Protein AF-A0A948RGI5-F1 (afdb_monomer_lite)

Secondary structure (DSSP, 8-state):
-PPPPP---TTHHHHHHHHHHHTTSEEEEEETTEEEEEE-HHHHHHHHHHHTSHHHHHHHHHHHHHHHHHHHHHHHHB-TTS-BSS--SSHHHHHHHHHHHGGGSPBT-EEEHHHHHHHHTTT-S-HHHHHHHHHHTTSEEE-TTSSEEEEPPGGGHHHHHHHHHHHHHHHHHHHHTT--

Structure (mmCIF, N/CA/C/O backbone):
data_AF-A0A948RGI5-F1
#
_entry.id   AF-A0A948RGI5-F1
#
loop_
_atom_site.group_PDB
_atom_site.id
_atom_site.type_symbol
_atom_site.label_atom_id
_atom_site.label_alt_id
_atom_site.label_comp_id
_atom_site.label_asym_id
_atom_site.label_entity_id
_atom_site.label_seq_id
_atom_site.pdbx_PDB_ins_code
_atom_site.Cartn_x
_atom_site.Cartn_y
_atom_site.Cartn_z
_atom_site.occupancy
_atom_site.B_iso_or_equiv
_atom_site.auth_seq_id
_atom_site.auth_comp_id
_atom_site.auth_asym_id
_atom_site.auth_atom_id
_atom_site.pdbx_PDB_model_num
ATOM 1 N N . MET A 1 1 ? 33.144 -33.881 -38.552 1.00 41.56 1 MET A N 1
ATOM 2 C CA . MET A 1 1 ? 32.593 -33.123 -37.406 1.00 41.56 1 MET A CA 1
ATOM 3 C C . MET A 1 1 ? 31.390 -33.895 -36.876 1.00 41.56 1 MET A C 1
ATOM 5 O O . MET A 1 1 ? 30.498 -34.169 -37.665 1.00 41.56 1 MET A O 1
ATOM 9 N N . LYS A 1 2 ? 31.404 -34.355 -35.619 1.00 28.94 2 LYS A N 1
ATOM 10 C CA . LYS A 1 2 ? 30.299 -35.131 -35.019 1.00 28.94 2 LYS A CA 1
ATOM 11 C C . LYS A 1 2 ? 29.192 -34.184 -34.526 1.00 28.94 2 LYS A C 1
ATOM 13 O O . LYS A 1 2 ? 29.547 -33.159 -33.944 1.00 28.94 2 LYS A O 1
ATOM 18 N N . PRO A 1 3 ? 27.897 -34.507 -34.695 1.00 36.84 3 PRO A N 1
ATOM 19 C CA . PRO A 1 3 ? 26.829 -33.760 -34.046 1.00 36.84 3 PRO A CA 1
ATOM 20 C C . PRO A 1 3 ? 26.845 -34.049 -32.538 1.00 36.84 3 PRO A C 1
ATOM 22 O O . PRO A 1 3 ? 26.957 -35.198 -32.108 1.00 36.84 3 PRO A O 1
ATOM 25 N N . ILE A 1 4 ? 26.813 -32.977 -31.749 1.00 35.78 4 ILE A N 1
ATOM 26 C CA . ILE A 1 4 ? 26.811 -33.001 -30.285 1.00 35.78 4 ILE A CA 1
ATOM 27 C C . ILE A 1 4 ? 25.460 -33.526 -29.792 1.00 35.78 4 ILE A C 1
ATOM 29 O O . ILE A 1 4 ? 24.411 -33.214 -30.350 1.00 35.78 4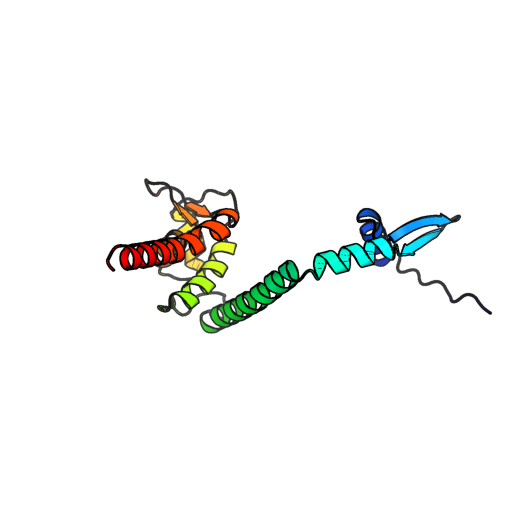 ILE A O 1
ATOM 33 N N . GLY A 1 5 ? 25.540 -34.384 -28.777 1.00 36.06 5 GLY A N 1
ATOM 34 C CA . GLY A 1 5 ? 24.470 -35.237 -28.292 1.00 36.06 5 GLY A CA 1
ATOM 35 C C . GLY A 1 5 ? 23.274 -34.517 -27.672 1.00 36.06 5 GLY A C 1
ATOM 36 O O . GLY A 1 5 ? 23.351 -33.413 -27.141 1.00 36.06 5 GLY A O 1
ATOM 37 N N . VAL A 1 6 ? 22.169 -35.246 -27.755 1.00 42.81 6 VAL A N 1
ATOM 38 C CA . VAL A 1 6 ? 20.829 -34.967 -27.252 1.00 42.81 6 VAL A CA 1
ATOM 39 C C . VAL A 1 6 ? 20.823 -34.825 -25.725 1.00 42.81 6 VAL A C 1
ATOM 41 O O . VAL A 1 6 ? 21.324 -35.703 -25.026 1.00 42.81 6 VAL A O 1
ATOM 44 N N . ILE A 1 7 ? 20.171 -33.778 -25.207 1.00 36.88 7 ILE A N 1
ATOM 45 C CA . ILE A 1 7 ? 19.769 -33.683 -23.795 1.00 36.88 7 ILE A CA 1
ATOM 46 C C . ILE A 1 7 ? 18.244 -33.516 -23.7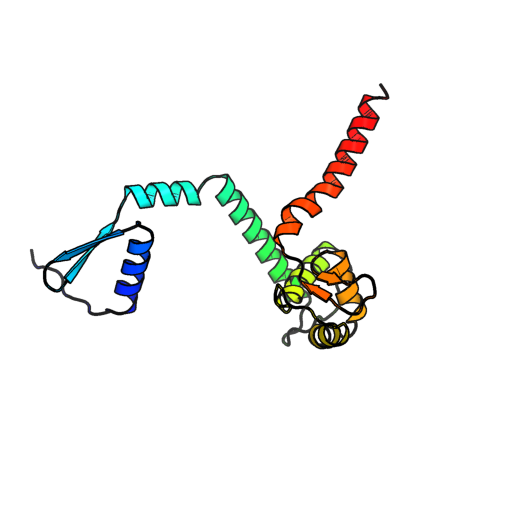49 1.00 36.88 7 ILE A C 1
ATOM 48 O O . ILE A 1 7 ? 17.703 -32.479 -24.130 1.00 36.88 7 ILE A O 1
ATOM 52 N N . HIS A 1 8 ? 17.546 -34.564 -23.308 1.00 44.88 8 HIS A N 1
ATOM 53 C CA . HIS A 1 8 ? 16.114 -34.535 -23.014 1.00 44.88 8 HIS A CA 1
ATOM 54 C C . HIS A 1 8 ? 15.885 -33.830 -21.665 1.00 44.88 8 HIS A C 1
ATOM 56 O O . HIS A 1 8 ? 15.979 -34.457 -20.616 1.00 44.88 8 HIS A O 1
ATOM 62 N N . SER A 1 9 ? 15.553 -32.536 -21.705 1.00 39.03 9 SER A N 1
ATOM 63 C CA . SER A 1 9 ? 15.063 -31.744 -20.554 1.00 39.03 9 SER A CA 1
ATOM 64 C C . SER A 1 9 ? 13.689 -31.129 -20.877 1.00 39.03 9 SER A C 1
ATOM 66 O O . SER A 1 9 ? 13.448 -29.935 -20.688 1.00 39.03 9 SER A O 1
ATOM 68 N N . SER A 1 10 ? 12.809 -31.932 -21.484 1.00 51.56 10 SER A N 1
ATOM 69 C CA . SER A 1 10 ? 11.789 -31.503 -22.455 1.00 51.56 10 SER A CA 1
ATOM 70 C C . SER A 1 10 ? 10.504 -30.869 -21.910 1.00 51.56 10 SER A C 1
ATOM 72 O O . SER A 1 10 ? 9.553 -30.739 -22.674 1.00 51.56 10 SER A O 1
ATOM 74 N N . PHE A 1 11 ? 10.432 -30.448 -20.644 1.00 53.94 11 PHE A N 1
ATOM 75 C CA . PHE A 1 11 ? 9.256 -29.697 -20.174 1.00 53.94 11 PHE A CA 1
ATOM 76 C C . PHE A 1 11 ? 9.545 -28.203 -20.026 1.00 53.94 11 PHE A C 1
ATOM 78 O O . PHE A 1 11 ? 8.854 -27.388 -20.622 1.00 53.94 11 PHE A O 1
ATOM 85 N N . THR A 1 12 ? 10.616 -27.813 -19.333 1.00 72.56 12 THR A N 1
ATOM 86 C CA . THR A 1 12 ? 10.861 -26.394 -19.019 1.00 72.56 12 THR A CA 1
ATOM 87 C C . THR A 1 12 ? 11.480 -25.612 -20.179 1.00 72.56 12 THR A C 1
ATOM 89 O O . THR A 1 12 ? 11.081 -24.481 -20.439 1.00 72.56 12 THR A O 1
ATOM 92 N N . VAL A 1 13 ? 12.427 -26.201 -20.920 1.00 78.00 13 VAL A N 1
ATOM 93 C CA . VAL A 1 13 ? 13.096 -25.507 -22.039 1.00 78.00 13 VAL A CA 1
ATOM 94 C C . VAL A 1 13 ? 12.141 -25.328 -23.215 1.00 78.00 13 VAL A C 1
ATOM 96 O O . VAL A 1 13 ? 12.015 -24.226 -23.736 1.00 78.00 13 VAL A O 1
ATOM 99 N N . SER A 1 14 ? 11.410 -26.380 -23.585 1.00 80.06 14 SER A N 1
ATOM 100 C CA . SER A 1 14 ? 10.380 -26.306 -24.623 1.00 80.06 14 SER A CA 1
ATOM 101 C C . SER A 1 14 ? 9.251 -25.350 -24.233 1.00 80.06 14 SER A C 1
ATOM 103 O O . SER A 1 14 ? 8.806 -24.579 -25.074 1.00 80.06 14 SER A O 1
ATOM 105 N N . HIS A 1 15 ? 8.846 -25.325 -22.955 1.00 76.62 15 HIS A N 1
ATOM 106 C CA . HIS A 1 15 ? 7.869 -24.357 -22.451 1.00 76.62 15 HIS A CA 1
ATOM 107 C C . HIS A 1 15 ? 8.377 -22.911 -22.548 1.00 76.62 15 HIS A C 1
ATOM 109 O O . HIS A 1 15 ? 7.653 -22.032 -23.010 1.00 76.62 15 HIS A O 1
ATOM 115 N N . HIS A 1 16 ? 9.632 -22.651 -22.167 1.00 82.50 16 HIS A N 1
ATOM 116 C CA . HIS A 1 16 ? 10.227 -21.320 -22.301 1.00 82.50 16 HIS A CA 1
ATOM 117 C C . HIS A 1 16 ? 10.389 -20.900 -23.766 1.00 82.50 16 HIS A C 1
ATOM 119 O O . HIS A 1 16 ? 10.099 -19.755 -24.093 1.00 82.50 16 HIS A O 1
ATOM 125 N N . LEU A 1 17 ? 10.792 -21.808 -24.658 1.00 87.75 17 LEU A N 1
ATOM 126 C CA . LEU A 1 17 ? 10.913 -21.526 -26.090 1.00 87.75 17 LEU A CA 1
ATOM 127 C C . LEU A 1 17 ? 9.552 -21.270 -26.750 1.00 87.75 17 LEU A C 1
ATOM 129 O O . LEU A 1 17 ? 9.445 -20.346 -27.549 1.00 87.75 17 LEU A O 1
ATOM 133 N N . ALA A 1 18 ? 8.506 -22.006 -26.365 1.00 84.44 18 ALA A N 1
ATOM 134 C CA . ALA A 1 18 ? 7.139 -21.735 -26.809 1.00 84.44 18 ALA A CA 1
ATOM 135 C C . ALA A 1 18 ? 6.664 -20.352 -26.341 1.00 84.44 18 ALA A C 1
ATOM 137 O O . ALA A 1 18 ? 6.175 -19.561 -27.138 1.00 84.44 18 ALA A O 1
ATOM 138 N N . LYS A 1 19 ? 6.914 -20.002 -25.074 1.00 85.75 19 LYS A N 1
ATOM 139 C CA . LYS A 1 19 ? 6.579 -18.676 -24.540 1.00 85.75 19 LYS A CA 1
ATOM 140 C C . LYS A 1 19 ? 7.332 -17.546 -25.248 1.00 85.75 19 LYS A C 1
ATOM 142 O O . LYS A 1 19 ? 6.778 -16.469 -25.433 1.00 85.75 19 LYS A O 1
ATOM 147 N N . LEU A 1 20 ? 8.588 -17.776 -25.633 1.00 88.38 20 LEU A N 1
ATOM 148 C CA . LEU A 1 20 ? 9.365 -16.827 -26.433 1.00 88.38 20 LEU A CA 1
ATOM 149 C C . LEU A 1 20 ? 8.846 -16.728 -27.876 1.00 88.38 20 LEU A C 1
ATOM 151 O O . LEU A 1 20 ? 8.945 -15.657 -28.474 1.00 88.38 20 LEU A O 1
ATOM 155 N N . ALA A 1 21 ? 8.290 -17.812 -28.425 1.00 87.56 21 ALA A N 1
ATOM 156 C CA . ALA A 1 21 ? 7.679 -17.819 -29.749 1.00 87.56 21 ALA A CA 1
ATOM 157 C C . ALA A 1 21 ? 6.351 -17.049 -29.764 1.00 87.56 21 ALA A C 1
ATOM 159 O O . ALA A 1 21 ? 6.127 -16.251 -30.670 1.00 87.56 21 ALA A O 1
ATOM 160 N N . ASP A 1 22 ? 5.528 -17.200 -28.721 1.00 87.62 22 ASP A N 1
ATOM 161 C CA . ASP A 1 22 ? 4.264 -16.466 -28.554 1.00 87.62 22 ASP A CA 1
ATOM 162 C C . ASP A 1 22 ? 4.461 -14.944 -28.558 1.00 87.62 22 ASP A C 1
ATOM 164 O O . ASP A 1 22 ? 3.622 -14.199 -29.061 1.00 87.62 22 ASP A O 1
ATOM 168 N N . VAL A 1 23 ? 5.585 -14.471 -28.009 1.00 88.50 23 VAL A N 1
ATOM 169 C CA . VAL A 1 23 ? 5.941 -13.041 -27.993 1.00 88.50 23 VAL A CA 1
ATOM 170 C C . VAL A 1 23 ? 6.794 -12.617 -29.194 1.00 88.50 23 VAL A C 1
ATOM 172 O O . VAL A 1 23 ? 7.289 -11.492 -29.223 1.00 88.50 23 VAL A O 1
ATOM 175 N N . GLY A 1 24 ? 6.986 -13.502 -30.177 1.00 87.56 24 GLY A N 1
ATOM 176 C CA . GLY A 1 24 ? 7.688 -13.211 -31.429 1.00 87.56 24 GLY A CA 1
ATOM 177 C C . GLY A 1 24 ? 9.202 -13.025 -31.301 1.00 87.56 24 GLY A C 1
ATOM 178 O O . GLY A 1 24 ? 9.825 -12.496 -32.215 1.00 87.56 24 GLY A O 1
ATOM 179 N N . LEU A 1 25 ? 9.814 -13.435 -30.186 1.00 90.56 25 LEU A N 1
ATOM 180 C CA . LEU A 1 25 ? 11.268 -13.333 -29.997 1.00 90.56 25 LEU A CA 1
ATOM 181 C C . LEU A 1 25 ? 12.024 -14.496 -30.643 1.00 90.56 25 LEU A C 1
ATOM 183 O O . LEU A 1 25 ? 13.204 -14.365 -30.965 1.00 90.56 25 LEU A O 1
ATOM 187 N N . VAL A 1 26 ? 11.361 -15.634 -30.837 1.00 90.94 26 VAL A N 1
ATOM 188 C CA . VAL A 1 26 ? 11.892 -16.770 -31.593 1.00 90.94 26 VAL A CA 1
ATOM 189 C C . VAL A 1 26 ? 10.854 -17.246 -32.601 1.00 90.94 26 VAL A C 1
ATOM 191 O O . VAL A 1 26 ? 9.653 -17.136 -32.378 1.00 90.94 26 VAL A O 1
ATOM 194 N N . THR A 1 27 ? 11.311 -17.818 -33.704 1.00 88.38 27 THR A N 1
ATOM 195 C CA . THR A 1 27 ? 10.463 -18.540 -34.651 1.00 88.38 27 THR A CA 1
ATOM 196 C C . THR A 1 27 ? 10.595 -20.034 -34.394 1.00 88.38 27 THR A C 1
ATOM 198 O O . THR A 1 27 ? 11.674 -20.515 -34.049 1.00 88.38 27 THR A O 1
ATOM 201 N N . ALA A 1 28 ? 9.496 -20.771 -34.529 1.00 87.12 28 ALA A N 1
ATOM 202 C CA . ALA A 1 28 ? 9.474 -22.221 -34.387 1.00 87.12 28 ALA A CA 1
ATOM 203 C C . ALA A 1 28 ? 9.141 -22.853 -35.740 1.00 87.12 28 ALA A C 1
ATOM 205 O O . ALA A 1 28 ? 8.139 -22.502 -36.362 1.00 87.12 28 ALA A O 1
ATOM 206 N N . ARG A 1 29 ? 9.963 -23.805 -36.188 1.00 84.19 29 ARG A N 1
ATOM 207 C CA . ARG A 1 29 ? 9.696 -24.614 -37.384 1.00 84.19 29 ARG A CA 1
ATOM 208 C C . ARG A 1 29 ? 9.705 -26.098 -37.037 1.00 84.19 29 ARG A C 1
ATOM 210 O O . ARG A 1 29 ? 10.589 -26.569 -36.323 1.00 84.19 29 ARG A O 1
ATOM 217 N N . ALA A 1 30 ? 8.719 -26.836 -37.540 1.00 81.69 30 ALA A N 1
ATOM 218 C CA . ALA A 1 30 ? 8.670 -28.286 -37.395 1.00 81.69 30 ALA A CA 1
ATOM 219 C C . ALA A 1 30 ? 9.584 -28.938 -38.442 1.00 81.69 30 ALA A C 1
ATOM 221 O O . ALA A 1 30 ? 9.429 -28.704 -39.640 1.00 81.69 30 ALA A O 1
ATOM 222 N N . GLU A 1 31 ? 10.533 -29.752 -37.991 1.00 80.50 31 GLU A N 1
ATOM 223 C CA . GLU A 1 31 ? 11.426 -30.536 -38.841 1.00 80.50 31 GLU A CA 1
ATOM 224 C C . GLU A 1 31 ? 11.363 -32.000 -38.389 1.00 80.50 31 GLU A C 1
ATOM 226 O O . GLU A 1 31 ? 12.018 -32.424 -37.432 1.00 80.50 31 GLU A O 1
ATOM 231 N N . GLY A 1 32 ? 10.490 -32.770 -39.047 1.00 78.69 32 GLY A N 1
ATOM 232 C CA . GLY A 1 32 ? 10.191 -34.148 -38.659 1.00 78.69 32 GLY A CA 1
ATOM 233 C C . GLY A 1 32 ? 9.620 -34.226 -37.240 1.00 78.69 32 GLY A C 1
ATOM 234 O O . GLY A 1 32 ? 8.592 -33.623 -36.945 1.00 78.69 32 GLY A O 1
ATOM 235 N N . TYR A 1 33 ? 10.298 -34.965 -36.359 1.00 73.69 33 TYR A N 1
ATOM 236 C CA . TYR A 1 33 ? 9.907 -35.131 -34.952 1.00 73.69 33 TYR A CA 1
ATOM 237 C C . TYR A 1 33 ? 10.416 -34.016 -34.021 1.00 73.69 33 TYR A C 1
ATOM 239 O O . TYR A 1 33 ? 10.151 -34.060 -32.820 1.00 73.69 33 TYR A O 1
ATOM 247 N N . TYR A 1 34 ? 11.145 -33.023 -34.540 1.00 75.06 34 TYR A N 1
ATOM 248 C CA . TYR A 1 34 ? 11.756 -31.961 -33.741 1.00 75.06 34 TYR A CA 1
ATOM 249 C C . TYR A 1 34 ? 11.159 -30.588 -34.066 1.00 75.06 34 TYR A C 1
ATOM 251 O O . TYR A 1 34 ? 10.785 -30.298 -35.200 1.00 75.06 34 TYR A O 1
ATOM 259 N N . SER A 1 35 ? 11.090 -29.716 -33.057 1.00 79.62 35 SER A N 1
ATOM 260 C CA . SER A 1 35 ? 10.848 -28.282 -33.250 1.00 79.62 35 SER A CA 1
ATOM 261 C C . SER A 1 35 ? 12.183 -27.555 -33.196 1.00 79.62 35 SER A C 1
ATOM 263 O O . SER A 1 35 ? 12.856 -27.570 -32.164 1.00 79.62 35 SER A O 1
ATOM 265 N N . VAL A 1 36 ? 12.569 -26.935 -34.306 1.00 84.25 36 VAL A N 1
ATOM 266 C CA . VAL A 1 36 ? 13.764 -26.098 -34.379 1.00 84.25 36 VAL A CA 1
ATOM 267 C C . VAL A 1 36 ? 13.348 -24.661 -34.098 1.00 84.25 36 VAL A C 1
ATOM 269 O O . VAL A 1 36 ? 12.452 -24.135 -34.757 1.00 84.25 36 VAL A O 1
ATOM 272 N N . TYR A 1 37 ? 13.990 -24.045 -33.107 1.00 86.38 37 TYR A N 1
ATOM 273 C CA . TYR A 1 37 ? 13.758 -22.653 -32.738 1.00 86.38 37 TYR A CA 1
ATOM 274 C C . TYR A 1 37 ? 14.907 -21.784 -33.234 1.00 86.38 37 TYR A C 1
ATOM 276 O O . TYR A 1 37 ? 16.073 -22.126 -33.034 1.00 86.38 37 TYR A O 1
ATOM 284 N N . GLU A 1 38 ? 14.578 -20.652 -33.841 1.00 89.06 38 GLU A N 1
ATOM 285 C CA . GLU A 1 38 ? 15.550 -19.667 -34.306 1.00 89.06 38 GLU A CA 1
ATOM 286 C C . GLU A 1 38 ? 15.236 -18.299 -33.708 1.00 89.06 38 GLU A C 1
ATOM 288 O O . GLU A 1 38 ? 14.085 -17.873 -33.663 1.00 89.06 38 GLU A O 1
ATOM 293 N N . LEU A 1 39 ? 16.265 -17.611 -33.218 1.00 89.81 39 LEU A N 1
ATOM 294 C CA . LEU A 1 39 ? 16.122 -16.293 -32.612 1.00 89.81 39 LEU A CA 1
ATOM 295 C C . LEU A 1 39 ? 15.795 -15.240 -33.674 1.00 89.81 39 LEU A C 1
ATOM 297 O O . LEU A 1 39 ? 16.597 -15.023 -34.585 1.00 89.81 39 LEU A O 1
ATOM 301 N N . ASP A 1 40 ? 14.692 -14.510 -33.501 1.00 88.81 40 ASP A N 1
ATOM 302 C CA . ASP A 1 40 ? 14.454 -13.304 -34.288 1.00 88.81 40 ASP A CA 1
ATOM 303 C C . ASP A 1 40 ? 15.278 -12.159 -33.693 1.00 88.81 40 ASP A C 1
ATOM 305 O O . ASP A 1 40 ? 14.893 -11.463 -32.749 1.00 88.81 40 ASP A O 1
ATOM 309 N N . ARG A 1 41 ? 16.473 -11.980 -34.257 1.00 85.75 41 ARG A N 1
ATOM 310 C CA . ARG A 1 41 ? 17.415 -10.949 -33.823 1.00 85.75 41 ARG A CA 1
ATOM 311 C C . ARG A 1 41 ? 16.829 -9.541 -33.946 1.00 85.75 41 ARG A C 1
ATOM 313 O O . ARG A 1 41 ? 17.103 -8.713 -33.085 1.00 85.75 41 ARG A O 1
ATOM 320 N N . LYS A 1 42 ? 16.017 -9.265 -34.972 1.00 88.00 42 LYS A N 1
ATOM 321 C CA . LYS A 1 42 ? 15.433 -7.930 -35.171 1.00 88.00 42 LYS A CA 1
ATOM 322 C C . LYS A 1 42 ? 14.373 -7.647 -34.114 1.00 88.00 42 LYS A C 1
ATOM 324 O O . LYS A 1 42 ? 14.371 -6.556 -33.547 1.00 88.00 42 LYS A O 1
ATOM 329 N N . ALA A 1 43 ? 13.521 -8.629 -33.823 1.00 85.25 43 ALA A N 1
ATOM 330 C CA . ALA A 1 43 ? 12.541 -8.529 -32.749 1.00 85.25 43 ALA A CA 1
ATOM 331 C C . ALA A 1 43 ? 13.234 -8.334 -31.393 1.00 85.25 43 ALA A C 1
ATOM 333 O O . ALA A 1 43 ? 12.906 -7.396 -30.669 1.00 85.25 43 ALA A O 1
ATOM 334 N N . LEU A 1 44 ? 14.267 -9.128 -31.088 1.00 85.19 44 LEU A N 1
ATOM 335 C CA . LEU A 1 44 ? 15.028 -8.989 -29.845 1.00 85.19 44 LEU A CA 1
ATOM 336 C C . LEU A 1 44 ? 15.700 -7.614 -29.716 1.00 85.19 44 LEU A C 1
ATOM 338 O O . LEU A 1 44 ? 15.655 -7.007 -28.646 1.00 85.19 44 LEU A O 1
ATOM 342 N N . GLU A 1 45 ? 16.321 -7.107 -30.782 1.00 85.19 45 GLU A N 1
ATOM 343 C CA . GLU A 1 45 ? 16.972 -5.790 -30.796 1.00 85.19 45 GLU A CA 1
ATOM 344 C C . GLU A 1 45 ? 15.966 -4.643 -30.637 1.00 85.19 45 GLU A C 1
ATOM 346 O O . GLU A 1 45 ? 16.245 -3.665 -29.941 1.00 85.19 45 GLU A O 1
ATOM 351 N N . ALA A 1 46 ? 14.777 -4.762 -31.230 1.00 83.75 46 ALA A N 1
ATOM 352 C CA . ALA A 1 46 ? 13.701 -3.796 -31.049 1.00 83.75 46 ALA A CA 1
ATOM 353 C C . ALA A 1 46 ? 13.153 -3.825 -29.613 1.00 83.75 46 ALA A C 1
ATOM 355 O O . ALA A 1 46 ? 13.035 -2.775 -28.983 1.00 83.75 46 ALA A O 1
ATOM 356 N N . THR A 1 47 ? 12.890 -5.015 -29.062 1.00 81.19 47 THR A N 1
ATOM 357 C CA . THR A 1 47 ? 12.395 -5.186 -27.689 1.00 81.19 47 THR A CA 1
ATOM 358 C C . THR A 1 47 ? 13.413 -4.721 -26.655 1.00 81.19 47 THR A C 1
ATOM 360 O O . THR A 1 47 ? 13.049 -4.037 -25.707 1.00 81.19 47 THR A O 1
ATOM 363 N N . THR A 1 48 ? 14.698 -5.038 -26.826 1.00 78.69 48 THR A N 1
ATOM 364 C CA . THR A 1 48 ? 15.746 -4.540 -25.922 1.00 78.69 48 THR A CA 1
ATOM 365 C C . THR A 1 48 ? 15.876 -3.025 -26.015 1.00 78.69 48 THR A C 1
ATOM 367 O O . THR A 1 48 ? 15.900 -2.366 -24.982 1.00 78.69 48 THR A O 1
ATOM 370 N N . ARG A 1 49 ? 15.865 -2.435 -27.213 1.00 79.69 49 ARG A N 1
ATOM 371 C CA . ARG A 1 49 ? 15.891 -0.971 -27.373 1.00 79.69 49 ARG A CA 1
ATOM 372 C C . ARG A 1 49 ? 14.687 -0.280 -26.731 1.00 79.69 49 ARG A C 1
ATOM 374 O O . ARG A 1 49 ? 14.852 0.772 -26.125 1.00 79.69 49 ARG A O 1
ATOM 381 N N . ASP A 1 50 ? 13.503 -0.869 -26.850 1.00 77.56 50 ASP A N 1
ATOM 382 C CA . ASP A 1 50 ? 12.288 -0.378 -26.204 1.00 77.56 50 ASP A CA 1
ATOM 383 C C . ASP A 1 50 ? 12.384 -0.485 -24.672 1.00 77.56 50 ASP A C 1
ATOM 385 O O . ASP A 1 50 ? 12.209 0.510 -23.967 1.00 77.56 50 ASP A O 1
ATOM 389 N N . LEU A 1 51 ? 12.751 -1.658 -24.143 1.00 71.69 51 LEU A N 1
ATOM 390 C CA . LEU A 1 51 ? 12.917 -1.904 -22.705 1.00 71.69 51 LEU A CA 1
ATOM 391 C C . LEU A 1 51 ? 13.999 -1.022 -22.067 1.00 71.69 51 LEU A C 1
ATOM 393 O O . LEU A 1 51 ? 13.812 -0.539 -20.951 1.00 71.69 51 LEU A O 1
ATOM 397 N N . PHE A 1 52 ? 15.105 -0.800 -22.777 1.00 70.56 52 PHE A N 1
ATOM 398 C CA . PHE A 1 52 ? 16.234 0.024 -22.343 1.00 70.56 52 PHE A CA 1
ATOM 399 C C . PHE A 1 52 ? 16.154 1.470 -22.851 1.00 70.56 52 PHE A C 1
ATOM 401 O O . PHE A 1 52 ? 17.145 2.200 -22.809 1.00 70.56 52 PHE A O 1
ATOM 408 N N . SER A 1 53 ? 14.982 1.919 -23.307 1.00 74.44 53 SER A N 1
ATOM 409 C CA . SER A 1 53 ? 14.749 3.339 -23.567 1.00 74.44 53 SER A CA 1
ATOM 410 C C . SER A 1 53 ? 14.991 4.153 -22.290 1.00 74.44 53 SER A C 1
ATOM 412 O O . SER A 1 53 ? 14.681 3.709 -21.180 1.00 74.44 53 SER A O 1
ATOM 414 N N . GLY A 1 54 ? 15.557 5.356 -22.435 1.00 64.56 54 GLY A N 1
ATOM 415 C CA . GLY A 1 54 ? 15.972 6.184 -21.295 1.00 64.56 54 GLY A CA 1
ATOM 416 C C . GLY A 1 54 ? 14.848 6.444 -20.286 1.00 64.56 54 GLY A C 1
ATOM 417 O O . GLY A 1 54 ? 15.093 6.444 -19.084 1.00 64.56 54 GLY A O 1
ATOM 418 N N . GLU A 1 55 ? 13.603 6.570 -20.751 1.00 66.38 55 GLU A N 1
ATOM 419 C CA . GLU A 1 55 ? 12.431 6.742 -19.886 1.00 66.38 55 GLU A CA 1
ATOM 420 C C . GLU A 1 55 ? 12.105 5.492 -19.059 1.00 66.38 55 GLU A C 1
ATOM 422 O O . GLU A 1 55 ? 11.825 5.601 -17.863 1.00 66.38 55 GLU A O 1
ATOM 427 N N . ARG A 1 56 ? 12.168 4.295 -19.658 1.00 64.81 56 ARG A N 1
ATOM 428 C CA . ARG A 1 56 ? 11.897 3.034 -18.950 1.00 64.81 56 ARG A CA 1
ATOM 429 C C . ARG A 1 56 ? 13.039 2.655 -18.015 1.00 64.81 56 ARG A C 1
ATOM 431 O O . ARG A 1 56 ? 12.774 2.193 -16.909 1.00 64.81 56 ARG A O 1
ATOM 438 N N . MET A 1 57 ? 14.284 2.933 -18.403 1.00 63.31 57 MET A N 1
ATOM 439 C CA . MET A 1 57 ? 15.454 2.785 -17.534 1.00 63.31 57 MET A CA 1
ATOM 440 C C . MET A 1 57 ? 15.404 3.734 -16.335 1.00 63.31 57 MET A C 1
ATOM 442 O O . MET A 1 57 ? 15.593 3.287 -15.206 1.00 63.31 57 MET A O 1
ATOM 446 N N . ALA A 1 58 ? 15.097 5.017 -16.547 1.00 63.53 58 ALA A N 1
ATOM 447 C CA . ALA A 1 58 ? 14.962 5.984 -15.458 1.00 63.53 58 ALA A CA 1
ATOM 448 C C . ALA A 1 58 ? 13.805 5.621 -14.513 1.00 63.53 58 ALA A C 1
ATOM 450 O O . ALA A 1 58 ? 13.947 5.728 -13.293 1.00 63.53 58 ALA A O 1
ATOM 451 N N . ALA A 1 59 ? 12.679 5.143 -15.055 1.00 61.62 59 ALA A N 1
ATOM 452 C CA . ALA A 1 59 ? 11.554 4.661 -14.259 1.00 61.62 59 ALA A CA 1
ATOM 453 C C . ALA A 1 59 ? 11.905 3.400 -13.449 1.00 61.62 59 ALA A C 1
ATOM 455 O O . ALA A 1 59 ? 11.554 3.325 -12.274 1.00 61.62 59 ALA A O 1
ATOM 456 N N . ALA A 1 60 ? 12.620 2.440 -14.043 1.00 61.28 60 ALA A N 1
ATOM 457 C CA . ALA A 1 60 ? 13.056 1.222 -13.362 1.00 61.28 60 ALA A CA 1
ATOM 458 C C . ALA A 1 60 ? 14.097 1.511 -12.268 1.00 61.28 60 ALA A C 1
ATOM 460 O O . ALA A 1 60 ? 13.954 1.020 -11.153 1.00 61.28 60 ALA A O 1
ATOM 461 N N . ALA A 1 61 ? 15.096 2.353 -12.546 1.00 61.66 61 ALA A N 1
ATOM 462 C CA . ALA A 1 61 ? 16.115 2.742 -11.569 1.00 61.66 61 ALA A CA 1
ATOM 463 C C . ALA A 1 61 ? 15.506 3.494 -10.372 1.00 61.66 61 ALA A C 1
ATOM 465 O O . ALA A 1 61 ? 15.826 3.195 -9.226 1.00 61.66 61 ALA A O 1
ATOM 466 N N . SER A 1 62 ? 14.560 4.404 -10.632 1.00 61.84 62 SER A N 1
ATOM 467 C CA . SER A 1 62 ? 13.855 5.137 -9.570 1.00 61.84 62 SER A CA 1
ATOM 468 C C . SER A 1 62 ? 12.980 4.233 -8.691 1.00 61.84 62 SER A C 1
ATOM 470 O O . SER A 1 62 ? 12.773 4.546 -7.520 1.00 61.84 62 SER A O 1
ATOM 472 N N . GLY A 1 63 ? 12.446 3.138 -9.249 1.00 59.84 63 GLY A N 1
ATOM 473 C CA . GLY A 1 63 ? 11.714 2.121 -8.492 1.00 59.84 63 GLY A CA 1
ATOM 474 C C . GLY A 1 63 ? 12.644 1.394 -7.528 1.00 59.84 63 GLY A C 1
ATOM 475 O O . GLY A 1 63 ? 12.428 1.440 -6.319 1.00 59.84 63 GLY A O 1
ATOM 476 N N . VAL A 1 64 ? 13.746 0.838 -8.042 1.00 63.59 64 VAL A N 1
ATOM 477 C CA . VAL A 1 64 ? 14.681 0.015 -7.254 1.00 63.59 64 VAL A CA 1
ATOM 478 C C . VAL A 1 64 ? 15.159 0.727 -5.982 1.00 63.59 64 VAL A C 1
ATOM 480 O O . VAL A 1 64 ? 15.179 0.113 -4.913 1.00 63.59 64 VAL A O 1
ATOM 483 N N . ASP A 1 65 ? 15.472 2.022 -6.059 1.00 69.06 65 ASP A N 1
ATOM 484 C CA . ASP A 1 65 ? 15.877 2.813 -4.889 1.00 69.06 65 ASP A CA 1
ATOM 485 C C . ASP A 1 65 ? 14.741 2.996 -3.865 1.00 69.06 65 ASP A C 1
ATOM 487 O O . ASP A 1 65 ? 14.970 2.941 -2.652 1.00 69.06 65 ASP A O 1
ATOM 491 N N . ALA A 1 66 ? 13.503 3.188 -4.331 1.00 71.00 66 ALA A N 1
ATOM 492 C CA . ALA A 1 66 ? 12.329 3.304 -3.471 1.00 71.00 66 ALA A CA 1
ATOM 493 C C . ALA A 1 66 ? 11.972 1.967 -2.805 1.00 71.00 66 ALA A C 1
ATOM 495 O O . ALA A 1 66 ? 11.694 1.941 -1.605 1.00 71.00 66 ALA A O 1
ATOM 496 N N . GLU A 1 67 ? 12.033 0.852 -3.536 1.00 75.88 67 GLU A N 1
ATOM 497 C CA . GLU A 1 67 ? 11.783 -0.474 -2.968 1.00 75.88 67 GLU A CA 1
ATOM 498 C C . GLU A 1 67 ? 12.860 -0.886 -1.955 1.00 75.88 67 GLU A C 1
ATOM 500 O O . GLU A 1 67 ? 12.530 -1.427 -0.896 1.00 75.88 67 GLU A O 1
ATOM 505 N N . ALA A 1 68 ? 14.135 -0.592 -2.230 1.00 81.06 68 ALA A N 1
ATOM 506 C CA . ALA A 1 68 ? 15.227 -0.853 -1.294 1.00 81.06 68 ALA A CA 1
ATOM 507 C C . ALA A 1 68 ? 15.089 -0.016 -0.010 1.00 81.06 68 ALA A C 1
ATOM 509 O O . ALA A 1 68 ? 15.283 -0.531 1.098 1.00 81.06 68 ALA A O 1
ATOM 510 N N . TYR A 1 69 ? 14.708 1.260 -0.142 1.00 84.88 69 TYR A N 1
ATOM 511 C CA . TYR A 1 69 ? 14.403 2.120 1.001 1.00 84.88 69 TYR A CA 1
ATOM 512 C C . TYR A 1 69 ? 13.231 1.574 1.820 1.00 84.88 69 TYR A C 1
ATOM 514 O O . TYR A 1 69 ? 13.360 1.410 3.035 1.00 84.88 69 TYR A O 1
ATOM 522 N N . ASP A 1 70 ? 12.111 1.257 1.168 1.00 87.69 70 ASP A N 1
ATOM 523 C CA . ASP A 1 70 ? 10.919 0.740 1.836 1.00 87.69 70 ASP A CA 1
ATOM 524 C C . ASP A 1 70 ? 11.237 -0.555 2.594 1.00 87.69 70 ASP A C 1
ATOM 526 O O . ASP A 1 70 ? 10.890 -0.676 3.768 1.00 87.69 70 ASP A O 1
ATOM 530 N N . HIS A 1 71 ? 11.966 -1.490 1.973 1.00 89.44 71 HIS A N 1
ATOM 531 C CA . HIS A 1 71 ? 12.358 -2.750 2.606 1.00 89.44 71 HIS A CA 1
ATOM 532 C C . HIS A 1 71 ? 13.200 -2.529 3.868 1.00 89.44 71 HIS A C 1
ATOM 534 O O . HIS A 1 71 ? 12.951 -3.154 4.902 1.00 89.44 71 HIS A O 1
ATOM 540 N N . LYS A 1 72 ? 14.152 -1.588 3.818 1.00 91.12 72 LYS A N 1
ATOM 541 C CA . LYS A 1 72 ? 14.947 -1.208 4.989 1.00 91.12 72 LYS A CA 1
ATOM 542 C C . LYS A 1 72 ? 14.064 -0.661 6.112 1.00 91.12 72 LYS A C 1
ATOM 544 O O . LYS A 1 72 ? 14.178 -1.110 7.247 1.00 91.12 72 LYS A O 1
ATOM 549 N N . ILE A 1 73 ? 13.162 0.272 5.803 1.00 92.38 73 ILE A N 1
ATOM 550 C CA . ILE A 1 73 ? 12.267 0.852 6.813 1.00 92.38 73 ILE A CA 1
ATOM 551 C C . ILE A 1 73 ? 11.350 -0.212 7.422 1.00 92.38 73 ILE A C 1
ATOM 553 O O . ILE A 1 73 ? 11.183 -0.245 8.640 1.00 92.38 73 ILE A O 1
ATOM 557 N N . ILE A 1 74 ? 10.779 -1.099 6.607 1.00 92.25 74 ILE A N 1
ATOM 558 C CA . ILE A 1 74 ? 9.925 -2.187 7.094 1.00 92.25 74 ILE A CA 1
ATOM 559 C C . ILE A 1 74 ? 10.720 -3.084 8.048 1.00 92.25 74 ILE A C 1
ATOM 561 O O . ILE A 1 74 ? 10.239 -3.365 9.143 1.00 92.25 74 ILE A O 1
ATOM 565 N N . SER A 1 75 ? 11.947 -3.466 7.687 1.00 90.94 75 SER A N 1
ATOM 566 C CA . SER A 1 75 ? 12.826 -4.271 8.544 1.00 90.94 75 SER A CA 1
ATOM 567 C C . SER A 1 75 ? 13.163 -3.575 9.870 1.00 90.94 75 SER A C 1
ATOM 569 O O . SER A 1 75 ? 13.140 -4.204 10.926 1.00 90.94 75 SER A O 1
ATOM 571 N N . ASP A 1 76 ? 13.458 -2.274 9.845 1.00 91.44 76 ASP A N 1
ATOM 572 C CA . ASP A 1 76 ? 13.837 -1.522 11.047 1.00 91.44 76 ASP A CA 1
ATOM 573 C C . ASP A 1 76 ? 12.671 -1.426 12.052 1.00 91.44 76 ASP A C 1
ATOM 575 O O . ASP A 1 76 ? 12.866 -1.552 13.269 1.00 91.44 76 ASP A O 1
ATOM 579 N N . TYR A 1 77 ? 11.447 -1.239 11.548 1.00 91.62 77 TYR A N 1
ATOM 580 C CA . TYR A 1 77 ? 10.252 -0.979 12.359 1.00 91.62 77 TYR A CA 1
ATOM 581 C C . TYR A 1 77 ? 9.384 -2.208 12.638 1.00 91.62 77 TYR A C 1
ATOM 583 O O . TYR A 1 77 ? 8.485 -2.113 13.474 1.00 91.62 77 TYR A O 1
ATOM 591 N N . SER A 1 78 ? 9.659 -3.351 12.010 1.00 90.38 78 SER A N 1
ATOM 592 C CA . SER A 1 78 ? 8.909 -4.590 12.238 1.00 90.38 78 SER A CA 1
ATOM 593 C C . SER A 1 78 ? 9.641 -5.536 13.189 1.00 90.38 78 SER A C 1
ATOM 595 O O . SER A 1 78 ? 10.867 -5.523 13.325 1.00 90.38 78 SER A O 1
ATOM 597 N N . LEU A 1 79 ? 8.861 -6.341 13.894 1.00 89.88 79 LEU A N 1
ATOM 598 C CA . LEU A 1 79 ? 9.289 -7.485 14.679 1.00 89.88 79 LEU A CA 1
ATOM 599 C C . LEU A 1 79 ? 9.373 -8.731 13.776 1.00 89.88 79 LEU A C 1
ATOM 601 O O . LEU A 1 79 ? 8.791 -8.738 12.688 1.00 89.88 79 LEU A O 1
ATOM 605 N N . PRO A 1 80 ? 10.068 -9.800 14.208 1.00 84.38 80 PRO A N 1
ATOM 606 C CA . PRO A 1 80 ? 10.175 -11.039 13.430 1.00 84.38 80 PRO A CA 1
ATOM 607 C C . PRO A 1 80 ? 8.830 -11.708 13.104 1.00 84.38 80 PRO A C 1
ATOM 609 O O . PRO A 1 80 ? 8.747 -12.474 12.151 1.00 84.38 80 PRO A O 1
ATOM 612 N N . ASP A 1 81 ? 7.783 -11.421 13.880 1.00 84.19 81 ASP A N 1
ATOM 613 C CA . ASP A 1 81 ? 6.414 -11.909 13.677 1.00 84.19 81 ASP A CA 1
ATOM 614 C C . ASP A 1 81 ? 5.590 -11.044 12.697 1.00 84.19 81 ASP A C 1
ATOM 616 O O . ASP A 1 81 ? 4.426 -11.343 12.439 1.00 84.19 81 ASP A O 1
ATOM 620 N N . GLY A 1 82 ? 6.178 -9.973 12.148 1.00 82.00 82 GLY A N 1
ATOM 621 C CA . GLY A 1 82 ? 5.524 -9.041 11.227 1.00 82.00 82 GLY A CA 1
ATOM 622 C C . GLY A 1 82 ? 4.767 -7.891 11.902 1.00 82.00 82 GLY A C 1
ATOM 623 O O . GLY A 1 82 ? 4.216 -7.038 11.203 1.00 82.00 82 GLY A O 1
ATOM 624 N N . ARG A 1 83 ? 4.750 -7.813 13.240 1.00 90.19 83 ARG A N 1
ATOM 625 C CA . ARG A 1 83 ? 4.132 -6.694 13.972 1.00 90.19 83 ARG A CA 1
ATOM 626 C C . ARG A 1 83 ? 5.027 -5.462 13.951 1.00 90.19 83 ARG A C 1
ATOM 628 O O . ARG A 1 83 ? 6.248 -5.561 13.953 1.00 90.19 83 ARG A O 1
ATOM 635 N N . LEU A 1 84 ? 4.437 -4.276 14.002 1.00 91.50 84 LEU A N 1
ATOM 636 C CA . LEU A 1 84 ? 5.179 -3.026 14.119 1.00 91.50 84 LEU A CA 1
ATOM 637 C C . LEU A 1 84 ? 5.614 -2.803 15.569 1.00 91.50 84 LEU A C 1
ATOM 639 O O . LEU A 1 84 ? 4.791 -2.847 16.482 1.00 91.50 84 LEU A O 1
ATOM 643 N N . LYS A 1 85 ? 6.896 -2.490 15.778 1.00 90.38 85 LYS A N 1
ATOM 644 C CA . LYS A 1 85 ? 7.434 -2.056 17.080 1.00 90.38 85 LYS A CA 1
ATOM 645 C C . LYS A 1 85 ? 6.777 -0.757 17.541 1.00 90.38 85 LYS A C 1
ATOM 647 O O . LYS A 1 85 ? 6.512 -0.562 18.721 1.00 90.38 85 LYS A O 1
ATOM 652 N N . THR A 1 86 ? 6.585 0.157 16.595 1.00 90.50 86 THR A N 1
ATOM 653 C CA . THR A 1 86 ? 5.964 1.466 16.790 1.00 90.50 86 THR A CA 1
ATOM 654 C C . THR A 1 86 ? 5.543 2.035 15.438 1.00 90.50 86 THR A C 1
ATOM 656 O O . THR A 1 86 ? 6.095 1.656 14.401 1.00 90.50 86 THR A O 1
ATOM 659 N N . ILE A 1 87 ? 4.596 2.970 15.444 1.00 90.06 87 ILE A N 1
ATOM 660 C CA . ILE A 1 87 ? 4.212 3.734 14.256 1.00 90.06 87 ILE A CA 1
ATOM 661 C C . ILE A 1 87 ? 5.222 4.889 14.086 1.00 90.06 87 ILE A C 1
ATOM 663 O O . ILE A 1 87 ? 5.331 5.736 14.976 1.00 90.06 87 ILE A O 1
ATOM 667 N N . PRO A 1 88 ? 5.986 4.963 12.976 1.00 90.56 88 PRO A N 1
ATOM 668 C CA . PRO A 1 88 ? 6.968 6.023 12.778 1.00 90.56 88 PRO A CA 1
ATOM 669 C C . PRO A 1 88 ? 6.316 7.408 12.740 1.00 90.56 88 PRO A C 1
ATOM 671 O O . PRO A 1 88 ? 5.390 7.643 11.969 1.00 90.56 88 PRO A O 1
ATOM 674 N N . ALA A 1 89 ? 6.879 8.367 13.475 1.00 89.56 89 ALA A N 1
ATOM 675 C CA . ALA A 1 89 ? 6.455 9.770 13.401 1.00 89.56 89 ALA A CA 1
ATOM 676 C C . ALA A 1 89 ? 6.915 10.473 12.105 1.00 89.56 89 ALA A C 1
ATOM 678 O O . ALA A 1 89 ? 6.328 11.462 11.667 1.00 89.56 89 ALA A O 1
ATOM 679 N N . GLN A 1 90 ? 7.988 9.983 11.473 1.00 89.88 90 GLN A N 1
ATOM 680 C CA . GLN A 1 90 ? 8.514 10.564 10.237 1.00 89.88 90 GLN A CA 1
ATOM 681 C C . GLN A 1 90 ? 7.662 10.144 9.036 1.00 89.88 90 GLN A C 1
ATOM 683 O O . GLN A 1 90 ? 7.616 8.963 8.698 1.00 89.88 90 GLN A O 1
ATOM 688 N N . ARG A 1 91 ? 7.074 11.124 8.332 1.00 89.69 91 ARG A N 1
ATOM 689 C CA . ARG A 1 91 ? 6.138 10.894 7.213 1.00 89.69 91 ARG A CA 1
ATOM 690 C C . ARG A 1 91 ? 6.652 9.916 6.156 1.00 89.69 91 ARG A C 1
ATOM 692 O O . ARG A 1 91 ? 5.946 8.977 5.827 1.00 89.69 91 ARG A O 1
ATOM 699 N N . LYS A 1 92 ? 7.897 10.072 5.686 1.00 86.31 92 LYS A N 1
ATOM 700 C CA . LYS A 1 92 ? 8.482 9.172 4.669 1.00 86.31 92 LYS A CA 1
ATOM 701 C C . LYS A 1 92 ? 8.584 7.716 5.134 1.00 86.31 92 LYS A C 1
ATOM 703 O O . LYS A 1 92 ? 8.362 6.803 4.349 1.00 86.31 92 LYS A O 1
ATOM 708 N N . LYS A 1 93 ? 8.914 7.500 6.410 1.00 90.50 93 LYS A N 1
ATOM 709 C CA . LYS A 1 93 ? 9.006 6.153 6.985 1.00 90.50 93 LYS A CA 1
ATOM 710 C C . LYS A 1 93 ? 7.623 5.554 7.201 1.00 90.50 93 LYS A C 1
ATOM 712 O O . LYS A 1 93 ? 7.408 4.385 6.909 1.00 90.50 93 LYS A O 1
ATOM 717 N N . LEU A 1 94 ? 6.689 6.371 7.683 1.00 91.62 94 LEU A N 1
ATOM 718 C CA . LEU A 1 94 ? 5.295 5.980 7.825 1.00 91.62 94 LEU A CA 1
ATOM 719 C C . LEU A 1 94 ? 4.715 5.557 6.471 1.00 91.62 94 LEU A C 1
ATOM 721 O O . LEU A 1 94 ? 4.145 4.483 6.371 1.00 91.62 94 LEU A O 1
ATOM 725 N N . GLU A 1 95 ? 4.934 6.343 5.420 1.00 91.19 95 GLU A N 1
ATOM 726 C CA . GLU A 1 95 ? 4.483 6.043 4.060 1.00 91.19 95 GLU A CA 1
ATOM 727 C C . GLU A 1 95 ? 4.992 4.684 3.553 1.00 91.19 95 GLU A C 1
ATOM 729 O O . GLU A 1 95 ? 4.203 3.901 3.026 1.00 91.19 95 GLU A O 1
ATOM 734 N N . ALA A 1 96 ? 6.273 4.366 3.776 1.00 89.00 96 ALA A N 1
ATOM 735 C CA . ALA A 1 96 ? 6.847 3.059 3.445 1.00 89.00 96 ALA A CA 1
ATOM 736 C C . ALA A 1 96 ? 6.121 1.907 4.164 1.00 89.00 96 ALA A C 1
ATOM 738 O O . ALA A 1 96 ? 5.773 0.895 3.551 1.00 89.00 96 ALA A O 1
ATOM 739 N N . ILE A 1 97 ? 5.823 2.078 5.456 1.00 93.19 97 ILE A N 1
ATOM 740 C CA . ILE A 1 97 ? 5.063 1.089 6.228 1.00 93.19 97 ILE A CA 1
ATOM 741 C C . ILE A 1 97 ? 3.628 0.972 5.713 1.00 93.19 97 ILE A C 1
ATOM 743 O O . ILE A 1 97 ? 3.136 -0.137 5.525 1.00 93.19 97 ILE A O 1
ATOM 747 N N . LEU A 1 98 ? 2.948 2.083 5.434 1.00 92.50 98 LEU A N 1
ATOM 748 C CA . LEU A 1 98 ? 1.574 2.058 4.930 1.00 92.50 98 LEU A CA 1
ATOM 749 C C . LEU A 1 98 ? 1.489 1.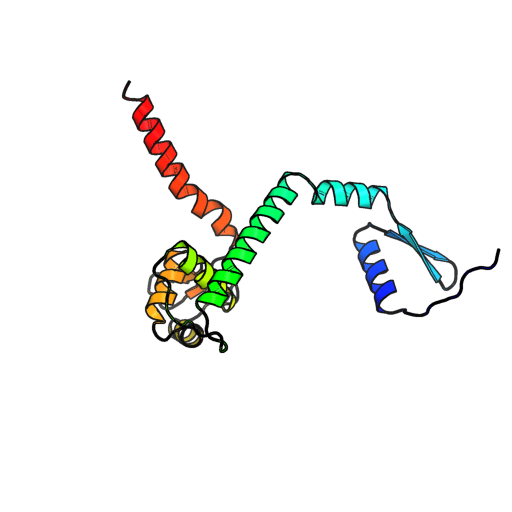392 3.549 1.00 92.50 98 LEU A C 1
ATOM 751 O O . LEU A 1 98 ? 0.563 0.619 3.306 1.00 92.50 98 LEU A O 1
ATOM 755 N N . ARG A 1 99 ? 2.481 1.614 2.672 1.00 90.12 99 ARG A N 1
ATOM 756 C CA . ARG A 1 99 ? 2.620 0.897 1.392 1.00 90.12 99 ARG A CA 1
ATOM 757 C C . ARG A 1 99 ? 2.786 -0.608 1.571 1.00 90.12 99 ARG A C 1
ATOM 759 O O . ARG A 1 99 ? 2.370 -1.366 0.698 1.00 90.12 99 ARG A O 1
ATOM 766 N N . HIS A 1 100 ? 3.396 -1.050 2.665 1.00 91.19 100 HIS A N 1
ATOM 767 C CA . HIS A 1 100 ? 3.478 -2.466 3.001 1.00 91.19 100 HIS A CA 1
ATOM 768 C C . HIS A 1 100 ? 2.143 -2.996 3.533 1.00 91.19 100 HIS A C 1
ATOM 770 O O . HIS A 1 100 ? 1.615 -3.965 2.995 1.00 91.19 100 HIS A O 1
ATOM 776 N N . VAL A 1 101 ? 1.557 -2.317 4.523 1.00 92.50 101 VAL A N 1
ATOM 777 C CA . VAL A 1 101 ? 0.300 -2.720 5.172 1.00 92.50 101 VAL A CA 1
ATOM 778 C C . VAL A 1 101 ? -0.852 -2.799 4.167 1.00 92.50 101 VAL A C 1
ATOM 780 O O . VAL A 1 101 ? -1.595 -3.779 4.169 1.00 92.50 101 VAL A O 1
ATOM 783 N N . VAL A 1 102 ? -0.979 -1.827 3.254 1.00 93.38 102 VAL A N 1
ATOM 784 C CA . VAL A 1 102 ? -2.090 -1.789 2.284 1.00 93.38 102 VAL A CA 1
ATOM 785 C C . VAL A 1 102 ? -2.109 -3.001 1.342 1.00 93.38 102 VAL A C 1
ATOM 787 O O . VAL A 1 102 ? -3.164 -3.366 0.830 1.00 93.38 102 VAL A O 1
ATOM 790 N N . LYS A 1 103 ? -0.967 -3.675 1.133 1.00 90.62 103 LYS A N 1
ATOM 791 C CA . LYS A 1 103 ? -0.882 -4.878 0.284 1.00 90.62 103 LYS A CA 1
ATOM 792 C C . LYS A 1 103 ? -1.673 -6.061 0.843 1.00 90.62 103 LYS A C 1
ATOM 794 O O . LYS A 1 103 ? -1.964 -6.977 0.086 1.00 90.62 103 LYS A O 1
ATOM 799 N N . THR A 1 104 ? -2.031 -6.034 2.128 1.00 92.50 104 THR A N 1
ATOM 800 C CA . THR A 1 104 ? -2.906 -7.050 2.734 1.00 92.50 104 THR A CA 1
ATOM 801 C C . THR A 1 104 ? -4.372 -6.915 2.332 1.00 92.50 104 THR A C 1
ATOM 803 O O . THR A 1 104 ? -5.128 -7.865 2.507 1.00 92.50 104 THR A O 1
ATOM 806 N N . PHE A 1 105 ? -4.768 -5.765 1.779 1.00 93.19 105 PHE A N 1
ATOM 807 C CA . PHE A 1 105 ? -6.115 -5.536 1.273 1.00 93.19 105 PHE A CA 1
ATOM 808 C C . PHE A 1 105 ? -6.173 -5.831 -0.226 1.00 93.19 105 PHE A C 1
ATOM 810 O O . PHE A 1 105 ? -5.351 -5.345 -1.021 1.00 93.19 105 PHE A O 1
ATOM 817 N N . GLU A 1 106 ? -7.177 -6.610 -0.610 1.00 90.25 106 GLU A N 1
ATOM 818 C CA . GLU A 1 106 ? -7.429 -6.966 -1.998 1.00 90.25 106 GLU A CA 1
ATOM 819 C C . GLU A 1 106 ? -8.021 -5.763 -2.753 1.00 90.25 106 GLU A C 1
ATOM 821 O O . GLU A 1 106 ? -8.930 -5.091 -2.249 1.00 90.25 106 GLU A O 1
ATOM 826 N N . PRO A 1 107 ? -7.503 -5.442 -3.953 1.00 89.38 107 PRO A N 1
ATOM 827 C CA . PRO A 1 107 ? -8.114 -4.445 -4.827 1.00 89.38 107 PRO A CA 1
ATOM 828 C C . PRO A 1 107 ? -9.555 -4.823 -5.192 1.00 89.38 107 PRO A C 1
ATOM 830 O O . PRO A 1 107 ? -9.868 -5.997 -5.375 1.00 89.38 107 PRO A O 1
ATOM 833 N N . GLY A 1 108 ? -10.434 -3.826 -5.300 1.00 87.25 108 GLY A N 1
ATOM 834 C CA . GLY A 1 108 ? -11.845 -4.031 -5.650 1.00 87.25 108 GLY A CA 1
ATOM 835 C C . GLY A 1 108 ? -12.732 -4.610 -4.538 1.00 87.25 108 GLY A C 1
ATOM 836 O O . GLY A 1 108 ? -13.945 -4.684 -4.725 1.00 87.25 108 GLY A O 1
ATOM 837 N N . VAL A 1 109 ? -12.175 -4.973 -3.377 1.00 92.19 109 VAL A N 1
ATOM 838 C CA . VAL A 1 109 ? -12.943 -5.503 -2.240 1.00 92.19 109 VAL A CA 1
ATOM 839 C C . VAL A 1 109 ? -13.325 -4.386 -1.267 1.00 92.19 109 VAL A C 1
ATOM 841 O O . VAL A 1 109 ? -12.511 -3.529 -0.911 1.00 92.19 109 VAL A O 1
ATOM 844 N N . ARG A 1 110 ? -14.587 -4.413 -0.823 1.00 92.69 110 ARG A N 1
ATOM 845 C CA . ARG A 1 110 ? -15.120 -3.563 0.247 1.00 92.69 110 ARG A CA 1
ATOM 846 C C . ARG A 1 110 ? -14.984 -4.282 1.585 1.00 92.69 110 ARG A C 1
ATOM 848 O O . ARG A 1 110 ? -15.399 -5.428 1.730 1.00 92.69 110 ARG A O 1
ATOM 855 N N . TYR A 1 111 ? -14.414 -3.590 2.559 1.00 94.50 111 TYR A N 1
ATOM 856 C CA . TYR A 1 111 ? -14.216 -4.064 3.919 1.00 94.50 111 TYR A CA 1
ATOM 857 C C . TYR A 1 111 ? -14.993 -3.177 4.880 1.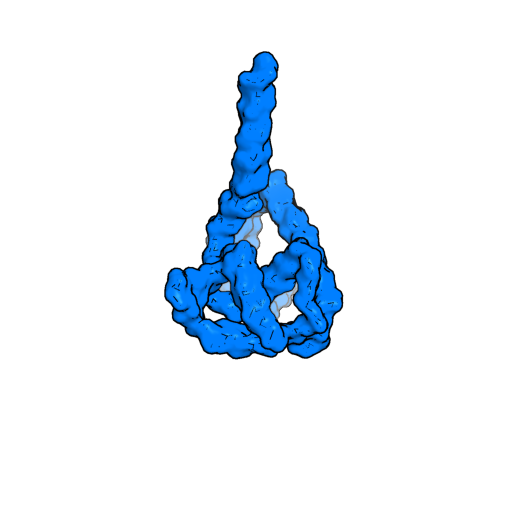00 94.50 111 TYR A C 1
ATOM 859 O O . TYR A 1 111 ? -14.867 -1.955 4.854 1.00 94.50 111 TYR A O 1
ATOM 867 N N . SER A 1 112 ? -15.749 -3.787 5.784 1.00 94.25 112 SER A N 1
ATOM 868 C CA . SER A 1 112 ? -16.299 -3.074 6.934 1.00 94.25 112 SER A CA 1
ATOM 869 C C . SER A 1 112 ? -15.183 -2.572 7.852 1.00 94.25 112 SER A C 1
ATOM 871 O O . SER A 1 112 ? -14.094 -3.151 7.910 1.00 94.25 112 SER A O 1
ATOM 873 N N . GLU A 1 113 ? -15.467 -1.543 8.652 1.00 92.31 113 GLU A N 1
ATOM 874 C CA . GLU A 1 113 ? -14.541 -1.073 9.693 1.00 92.31 113 GLU A CA 1
ATOM 875 C C . GLU A 1 113 ? -14.028 -2.215 10.589 1.00 92.31 113 GLU A C 1
ATOM 877 O O . GLU A 1 113 ? -12.842 -2.267 10.918 1.00 92.31 113 GLU A O 1
ATOM 882 N N . LYS A 1 114 ? -14.906 -3.159 10.950 1.00 92.94 114 LYS A N 1
ATOM 883 C CA . LYS A 1 114 ? -14.546 -4.307 11.787 1.00 92.94 114 LYS A CA 1
ATOM 884 C C . LYS A 1 114 ? -13.500 -5.193 11.106 1.00 92.94 114 LYS A C 1
ATOM 886 O O . LYS A 1 114 ? -12.489 -5.510 11.726 1.00 92.94 114 LYS A O 1
ATOM 891 N N . GLN A 1 115 ? -13.701 -5.524 9.830 1.00 94.69 115 GLN A N 1
ATOM 892 C CA . GLN A 1 115 ? -12.745 -6.319 9.051 1.00 94.69 115 GLN A CA 1
ATOM 893 C C . GLN A 1 115 ? -11.405 -5.596 8.895 1.00 94.69 115 GLN A C 1
ATOM 895 O O . GLN A 1 115 ? -10.351 -6.208 9.059 1.00 94.69 115 GLN A O 1
ATOM 900 N N . VAL A 1 116 ? -11.428 -4.284 8.634 1.00 94.81 116 VAL A N 1
ATOM 901 C CA . VAL A 1 116 ? -10.199 -3.482 8.569 1.00 94.81 116 VAL A CA 1
ATOM 902 C C . VAL A 1 116 ? -9.456 -3.532 9.900 1.00 94.81 116 VAL A C 1
ATOM 904 O O . VAL A 1 116 ? -8.257 -3.792 9.918 1.00 94.81 116 VAL A O 1
ATOM 907 N N . ASN A 1 117 ? -10.152 -3.340 11.020 1.00 94.81 117 ASN A N 1
ATOM 908 C CA . ASN A 1 117 ? -9.535 -3.389 12.342 1.00 94.81 117 ASN A CA 1
ATOM 909 C C . ASN A 1 117 ? -8.942 -4.776 12.647 1.00 94.81 117 ASN A C 1
ATOM 911 O O . ASN A 1 117 ? -7.834 -4.848 13.169 1.00 94.81 117 ASN A O 1
ATOM 915 N N . GLU A 1 118 ? -9.623 -5.866 12.285 1.00 95.25 118 GLU A N 1
ATOM 916 C CA . GLU A 1 118 ? -9.117 -7.238 12.454 1.00 95.25 118 GLU A CA 1
ATOM 917 C C . GLU A 1 118 ? -7.841 -7.502 11.639 1.00 95.25 118 GLU A C 1
ATOM 919 O O . GLU A 1 118 ? -6.912 -8.155 12.121 1.00 95.25 118 GLU A O 1
ATOM 924 N N . ILE A 1 119 ? -7.762 -6.974 10.414 1.00 94.62 119 ILE A N 1
ATOM 925 C CA . ILE A 1 119 ? -6.560 -7.073 9.575 1.00 94.62 119 ILE A CA 1
ATOM 926 C C . ILE A 1 119 ? -5.428 -6.229 10.175 1.00 94.62 119 ILE A C 1
ATOM 928 O O . ILE A 1 119 ? -4.314 -6.723 10.356 1.00 94.62 119 ILE A O 1
ATOM 932 N N . LEU A 1 120 ? -5.709 -4.974 10.538 1.00 95.06 120 LEU A N 1
ATOM 933 C CA . LEU A 1 120 ? -4.715 -4.043 11.079 1.00 95.06 120 LEU A CA 1
ATOM 934 C C . LEU A 1 120 ? -4.199 -4.445 12.466 1.00 95.06 120 LEU A C 1
ATOM 936 O O . LEU A 1 120 ? -3.047 -4.154 12.785 1.00 95.06 120 LEU A O 1
ATOM 940 N N . ALA A 1 121 ? -5.000 -5.153 13.267 1.00 93.88 121 ALA A N 1
ATOM 941 C CA . ALA A 1 121 ? -4.606 -5.635 14.592 1.00 93.88 121 ALA A CA 1
ATOM 942 C C . ALA A 1 121 ? -3.398 -6.587 14.545 1.00 93.88 121 ALA A C 1
ATOM 944 O O . ALA A 1 121 ? -2.651 -6.695 15.520 1.00 93.88 121 ALA A O 1
ATOM 945 N N . ARG A 1 122 ? -3.167 -7.235 13.394 1.00 93.06 122 ARG A N 1
ATOM 946 C CA . ARG A 1 122 ? -1.978 -8.063 13.140 1.00 93.06 122 ARG A CA 1
ATOM 947 C C . ARG A 1 122 ? -0.701 -7.235 13.034 1.00 93.06 122 ARG A C 1
ATOM 949 O O . ARG A 1 122 ? 0.372 -7.776 13.242 1.00 93.06 122 ARG A O 1
ATOM 956 N N . PHE A 1 123 ? -0.805 -5.942 12.732 1.00 92.81 123 PHE A N 1
ATOM 957 C CA . PHE A 1 123 ? 0.336 -5.039 12.616 1.00 92.81 123 PHE A CA 1
ATOM 958 C C . PHE A 1 123 ? 0.548 -4.232 13.890 1.00 92.81 123 PHE A C 1
ATOM 960 O O . PHE A 1 123 ? 1.669 -4.150 14.382 1.00 92.81 123 PHE A O 1
ATOM 967 N N . HIS A 1 124 ? -0.505 -3.628 14.442 1.00 93.31 124 HIS A N 1
ATOM 968 C CA . HIS A 1 124 ? -0.386 -2.776 15.622 1.00 93.31 124 HIS A CA 1
ATOM 969 C C . HIS A 1 124 ? -1.716 -2.681 16.380 1.00 93.31 124 HIS A C 1
ATOM 971 O O . HIS A 1 124 ? -2.784 -2.749 15.777 1.00 93.31 124 HIS A O 1
ATOM 977 N N . ALA A 1 125 ? -1.658 -2.497 17.704 1.00 90.62 125 ALA A N 1
ATOM 978 C CA . ALA A 1 125 ? -2.859 -2.369 18.540 1.00 90.62 125 ALA A CA 1
ATOM 979 C C . ALA A 1 125 ? -3.644 -1.076 18.248 1.00 90.62 125 ALA A C 1
ATOM 981 O O . ALA A 1 125 ? -4.870 -1.059 18.313 1.00 90.62 125 ALA A O 1
ATOM 982 N N . ASP A 1 126 ? -2.937 -0.005 17.880 1.00 93.00 126 ASP A N 1
ATOM 983 C CA . ASP A 1 126 ? -3.539 1.250 17.418 1.00 93.00 126 ASP A CA 1
ATOM 984 C C . ASP A 1 126 ? -3.974 1.154 15.943 1.00 93.00 126 ASP A C 1
ATOM 986 O O . ASP A 1 126 ? -3.346 1.694 15.025 1.00 93.00 126 ASP A O 1
ATOM 990 N N . THR A 1 127 ? -5.053 0.406 15.718 1.00 93.69 127 THR A N 1
ATOM 991 C CA . THR A 1 127 ? -5.670 0.209 14.399 1.00 93.69 127 THR A CA 1
ATOM 992 C C . THR A 1 127 ? -6.344 1.479 13.879 1.00 93.69 127 THR A C 1
ATOM 994 O O . THR A 1 127 ? -6.408 1.695 12.668 1.00 93.69 127 THR A O 1
ATOM 997 N N . ALA A 1 128 ? -6.802 2.354 14.780 1.00 92.44 128 ALA A N 1
ATOM 998 C CA . ALA A 1 128 ? -7.429 3.626 14.439 1.00 92.44 128 ALA A CA 1
ATOM 999 C C . ALA A 1 128 ? -6.436 4.578 13.760 1.00 92.44 128 ALA A C 1
ATOM 1001 O O . ALA A 1 128 ? -6.759 5.143 12.711 1.00 92.44 128 ALA A O 1
ATOM 1002 N N . THR A 1 129 ? -5.216 4.702 14.298 1.00 92.81 129 THR A N 1
ATOM 1003 C CA . THR A 1 129 ? -4.159 5.502 13.668 1.00 92.81 129 THR A CA 1
ATOM 1004 C C . THR A 1 129 ? -3.799 4.941 12.299 1.00 92.81 129 THR A C 1
ATOM 1006 O O . THR A 1 129 ? -3.847 5.682 11.321 1.00 92.81 129 THR A O 1
ATOM 1009 N N . LEU A 1 130 ? -3.530 3.636 12.177 1.00 94.31 130 LEU A N 1
ATOM 1010 C CA . LEU A 1 130 ? -3.188 3.034 10.881 1.00 94.31 130 LEU A CA 1
ATOM 1011 C C . LEU A 1 130 ? -4.274 3.267 9.825 1.00 94.31 130 LEU A C 1
ATOM 1013 O O . LEU A 1 130 ? -3.968 3.663 8.705 1.00 94.31 130 LEU A O 1
ATOM 1017 N N . ARG A 1 131 ? -5.545 3.093 10.188 1.00 93.44 131 ARG A N 1
ATOM 1018 C CA . ARG A 1 131 ? -6.685 3.328 9.295 1.00 93.44 131 ARG A CA 1
ATOM 1019 C C . ARG A 1 131 ? -6.799 4.791 8.868 1.00 93.44 131 ARG A C 1
ATOM 1021 O O . ARG A 1 131 ? -7.011 5.064 7.688 1.00 93.44 131 ARG A O 1
ATOM 1028 N N . ARG A 1 132 ? -6.624 5.735 9.801 1.00 92.31 132 ARG A N 1
ATOM 1029 C CA . ARG A 1 132 ? -6.626 7.174 9.498 1.00 92.31 132 ARG A CA 1
ATOM 1030 C C . ARG A 1 132 ? -5.494 7.539 8.546 1.00 92.31 132 ARG A C 1
ATOM 1032 O O . ARG A 1 132 ? -5.725 8.274 7.592 1.00 92.31 132 ARG A O 1
ATOM 1039 N N . GLU A 1 133 ? -4.293 7.025 8.787 1.00 93.00 133 GLU A N 1
ATOM 1040 C CA . GLU A 1 133 ? -3.138 7.308 7.939 1.00 93.00 133 GLU A CA 1
ATOM 1041 C C . GLU A 1 133 ? -3.271 6.638 6.558 1.00 93.00 133 GLU A C 1
ATOM 1043 O O . GLU A 1 133 ? -2.995 7.283 5.552 1.00 93.00 133 GLU A O 1
ATOM 1048 N N . LEU A 1 134 ? -3.785 5.404 6.461 1.00 92.88 134 LEU A N 1
ATOM 1049 C CA . LEU A 1 134 ? -4.063 4.743 5.174 1.00 92.88 134 LEU A CA 1
ATOM 1050 C C . LEU A 1 134 ? -5.005 5.573 4.290 1.00 92.88 134 LEU A C 1
ATOM 1052 O O . LEU A 1 134 ? -4.753 5.726 3.093 1.00 92.88 134 LEU A O 1
ATOM 1056 N N . VAL A 1 135 ? -6.050 6.154 4.885 1.00 91.88 135 VAL A N 1
ATOM 1057 C CA . VAL A 1 135 ? -6.959 7.072 4.184 1.00 91.88 135 VAL A CA 1
ATOM 1058 C C . VAL A 1 135 ? -6.291 8.421 3.903 1.00 91.88 135 VAL A C 1
ATOM 1060 O O . VAL A 1 135 ? -6.396 8.945 2.798 1.00 91.88 135 VAL A O 1
ATOM 1063 N N . GLY A 1 136 ? -5.549 8.977 4.863 1.00 88.31 136 GLY A N 1
ATOM 1064 C CA . GLY A 1 136 ? -4.856 10.262 4.718 1.00 88.31 136 GLY A CA 1
ATOM 1065 C C . GLY A 1 136 ? -3.795 10.273 3.610 1.00 88.31 136 GLY A C 1
ATOM 1066 O O . GLY A 1 136 ? -3.628 11.281 2.920 1.00 88.31 136 GLY A O 1
ATOM 1067 N N . TYR A 1 137 ? -3.116 9.145 3.396 1.00 88.75 137 TYR A N 1
ATOM 1068 C CA . TYR A 1 137 ? -2.175 8.935 2.290 1.00 88.75 137 TYR A CA 1
ATOM 1069 C C . TYR A 1 137 ? -2.855 8.490 0.985 1.00 88.75 137 TYR A C 1
ATOM 1071 O O . TYR A 1 137 ? -2.167 8.292 -0.015 1.00 88.75 137 TYR A O 1
ATOM 1079 N N . GLY A 1 138 ? -4.184 8.344 0.967 1.00 89.81 138 GLY A N 1
ATOM 1080 C CA . GLY A 1 138 ? -4.942 7.956 -0.224 1.00 89.81 138 GLY A CA 1
ATOM 1081 C C . GLY A 1 138 ? -4.675 6.522 -0.687 1.00 89.81 138 GLY A C 1
ATOM 1082 O O . GLY A 1 138 ? -4.869 6.215 -1.859 1.00 89.81 138 GLY A O 1
ATOM 1083 N N . LEU A 1 139 ? -4.196 5.655 0.209 1.00 90.19 139 LEU A N 1
ATOM 1084 C CA . LEU A 1 139 ? -3.966 4.230 -0.056 1.00 90.19 139 LEU A CA 1
ATOM 1085 C C . LEU A 1 139 ? -5.247 3.412 0.157 1.00 90.19 139 LEU A C 1
ATOM 1087 O O . LEU A 1 139 ? -5.426 2.353 -0.446 1.00 90.19 139 LEU A O 1
ATOM 1091 N N . MET A 1 140 ? -6.149 3.924 0.992 1.00 92.06 140 MET A N 1
ATOM 1092 C CA . MET A 1 140 ? -7.514 3.441 1.138 1.00 92.06 140 MET A CA 1
ATOM 1093 C C . MET A 1 140 ? -8.498 4.596 0.990 1.00 92.06 140 MET A C 1
ATOM 1095 O O . MET A 1 140 ? -8.198 5.739 1.326 1.00 92.06 140 MET A O 1
ATOM 1099 N N . GLU A 1 141 ? -9.696 4.280 0.533 1.00 91.25 141 GLU A N 1
ATOM 1100 C CA . GLU A 1 141 ? -10.845 5.172 0.560 1.00 91.25 141 GLU A CA 1
ATOM 1101 C C . GLU A 1 141 ? -11.847 4.675 1.606 1.00 91.25 141 GLU A C 1
ATOM 1103 O O . GLU A 1 141 ? -11.820 3.510 2.015 1.00 91.25 141 GLU A O 1
ATOM 1108 N N . ARG A 1 142 ? -12.699 5.587 2.074 1.00 90.50 142 ARG A N 1
ATOM 1109 C CA . ARG A 1 142 ? -13.727 5.336 3.084 1.00 90.50 142 ARG A CA 1
ATOM 1110 C C . ARG A 1 142 ? -15.032 5.950 2.606 1.00 90.50 142 ARG A C 1
ATOM 1112 O O . ARG A 1 142 ? -15.040 7.077 2.113 1.00 90.50 142 ARG A O 1
ATOM 1119 N N . GLU A 1 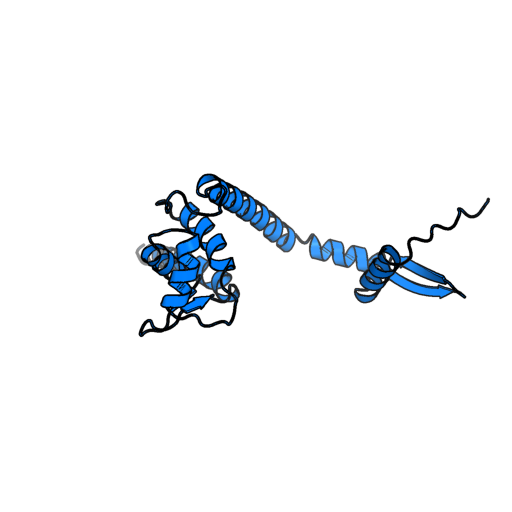143 ? -16.131 5.242 2.812 1.00 90.81 143 GLU A N 1
ATOM 1120 C CA . GLU A 1 143 ? -17.465 5.791 2.594 1.00 90.81 143 GLU A CA 1
ATOM 1121 C C . GLU A 1 143 ? -17.728 6.980 3.538 1.00 90.81 143 GLU A C 1
ATOM 1123 O O . GLU A 1 143 ? -17.300 6.970 4.692 1.00 90.81 143 GLU A O 1
ATOM 1128 N N . GLY A 1 144 ? -18.448 8.013 3.082 1.00 75.94 144 GLY A N 1
ATOM 1129 C CA . GLY A 1 144 ? -18.678 9.247 3.852 1.00 75.94 144 GLY A CA 1
ATOM 1130 C C . GLY A 1 144 ? -19.283 9.035 5.250 1.00 75.94 144 GLY A C 1
ATOM 1131 O O . GLY A 1 144 ? -18.972 9.794 6.166 1.00 75.94 144 GLY A O 1
ATOM 1132 N N . GLY A 1 145 ? -20.077 7.972 5.438 1.00 72.69 145 GLY A N 1
ATOM 1133 C CA . GLY A 1 145 ? -20.624 7.558 6.740 1.00 72.69 145 GLY A CA 1
ATOM 1134 C C . GLY A 1 145 ? -19.709 6.637 7.557 1.00 72.69 145 GLY A C 1
ATOM 1135 O O . GLY A 1 145 ? -19.910 6.463 8.755 1.00 72.69 145 GLY A O 1
ATOM 1136 N N . GLY A 1 146 ? -18.673 6.078 6.934 1.00 69.94 146 GLY A N 1
ATOM 1137 C CA . GLY A 1 146 ? -17.648 5.291 7.600 1.00 69.94 146 GLY A CA 1
ATOM 1138 C C . GLY A 1 146 ? -17.880 3.805 7.762 1.00 69.94 146 GLY A C 1
ATOM 1139 O O . GLY A 1 146 ? -17.070 3.168 8.433 1.00 69.94 146 GLY A O 1
ATOM 1140 N N . GLY A 1 147 ? -18.943 3.270 7.163 1.00 79.06 147 GLY A N 1
ATOM 1141 C CA . GLY A 1 147 ? -19.254 1.846 7.224 1.00 79.06 147 GLY A CA 1
ATOM 1142 C C . GLY A 1 147 ? -18.247 0.994 6.458 1.00 79.06 147 GLY A C 1
ATOM 1143 O O . GLY A 1 147 ? -17.858 -0.070 6.942 1.00 79.06 147 GLY A O 1
ATOM 1144 N N . GLU A 1 148 ? -17.778 1.491 5.311 1.00 90.62 148 GLU A N 1
ATOM 1145 C CA . GLU A 1 148 ? -16.935 0.731 4.390 1.00 90.62 148 GLU A CA 1
ATOM 1146 C C . GLU A 1 148 ? -15.611 1.414 4.041 1.00 90.62 148 GLU A C 1
ATOM 1148 O O . GLU A 1 148 ? -15.497 2.641 3.977 1.00 90.62 148 GLU A O 1
ATOM 1153 N N . TYR A 1 149 ? -14.626 0.570 3.753 1.00 93.50 149 TYR A N 1
ATOM 1154 C CA . TYR A 1 149 ? -13.278 0.897 3.323 1.00 93.50 149 TYR A CA 1
ATOM 1155 C C . TYR A 1 149 ? -12.901 0.048 2.112 1.00 93.50 149 TYR A C 1
ATOM 1157 O O . TYR A 1 149 ? -13.260 -1.124 2.034 1.00 93.50 149 TYR A O 1
ATOM 1165 N N . TRP A 1 150 ? -12.131 0.599 1.184 1.00 94.31 150 TRP A N 1
ATOM 1166 C CA . TRP A 1 150 ? -11.551 -0.170 0.080 1.00 94.31 150 TRP A CA 1
ATOM 1167 C C . TRP A 1 150 ? -10.165 0.343 -0.255 1.00 94.31 150 TRP A C 1
ATOM 1169 O O . TRP A 1 150 ? -9.828 1.501 -0.004 1.00 94.31 150 TRP A O 1
ATOM 1179 N N . ARG A 1 151 ? -9.338 -0.535 -0.815 1.00 93.56 151 ARG A N 1
ATOM 1180 C CA . ARG A 1 151 ? -8.025 -0.148 -1.319 1.00 93.56 151 ARG A CA 1
ATOM 1181 C C . ARG A 1 151 ? -8.196 0.767 -2.531 1.00 93.56 151 ARG A C 1
ATOM 1183 O O . ARG A 1 151 ? -8.958 0.455 -3.442 1.00 93.56 151 ARG A O 1
ATOM 1190 N N . ALA A 1 152 ? -7.470 1.881 -2.542 1.00 87.56 152 ALA A N 1
ATOM 1191 C CA . ALA A 1 152 ? -7.466 2.789 -3.679 1.00 87.56 152 ALA A CA 1
ATOM 1192 C C . ALA A 1 152 ? -6.669 2.176 -4.840 1.00 87.56 152 ALA A C 1
ATOM 1194 O O . ALA A 1 152 ? -5.570 1.641 -4.650 1.00 87.56 152 ALA A O 1
ATOM 1195 N N . GLU A 1 153 ? -7.202 2.280 -6.056 1.00 75.06 153 GLU A N 1
ATOM 1196 C CA . GLU A 1 153 ? -6.481 1.881 -7.261 1.00 75.06 153 GLU A CA 1
ATOM 1197 C C . GLU A 1 153 ? -5.249 2.782 -7.438 1.00 75.06 153 GLU A C 1
ATOM 1199 O O . GLU A 1 153 ? -5.350 4.004 -7.602 1.00 75.06 153 GLU A O 1
ATOM 1204 N N . ILE A 1 154 ? -4.057 2.174 -7.422 1.00 57.16 154 ILE A N 1
ATOM 1205 C CA . ILE A 1 154 ? -2.758 2.873 -7.480 1.00 57.16 154 ILE A CA 1
ATOM 1206 C C . ILE A 1 154 ? -2.628 3.732 -8.756 1.00 57.16 154 ILE A C 1
ATOM 1208 O O . ILE A 1 154 ? -1.853 4.690 -8.786 1.00 57.16 154 ILE A O 1
ATOM 1212 N N . HIS A 1 155 ? -3.451 3.480 -9.782 1.00 43.97 155 HIS A N 1
ATOM 1213 C CA . HIS A 1 155 ? -3.518 4.296 -10.998 1.00 43.97 155 HIS A CA 1
ATOM 1214 C C . HIS A 1 155 ? -3.892 5.773 -10.734 1.00 43.97 155 HIS A C 1
ATOM 1216 O O . HIS A 1 155 ? -3.510 6.657 -11.498 1.00 43.97 155 HIS A O 1
ATOM 1222 N N . SER A 1 156 ? -4.540 6.072 -9.603 1.00 39.66 156 SER A N 1
ATOM 1223 C CA . SER A 1 156 ? -4.890 7.432 -9.155 1.00 39.66 156 SER A CA 1
ATOM 1224 C C . SER A 1 156 ? -3.708 8.199 -8.518 1.00 39.66 156 SER A C 1
ATOM 1226 O O . SER A 1 156 ? -3.708 9.433 -8.464 1.00 39.66 156 SER A O 1
ATOM 1228 N N . LEU A 1 157 ? -2.652 7.504 -8.068 1.00 42.94 157 LEU A N 1
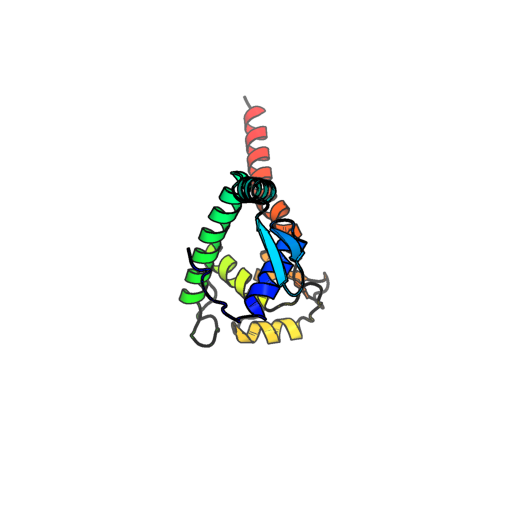ATOM 1229 C CA . LEU A 1 157 ? -1.572 8.100 -7.263 1.00 42.94 157 LEU A CA 1
ATOM 1230 C C . LEU A 1 157 ? -0.460 8.751 -8.093 1.00 42.94 157 LEU A C 1
ATOM 1232 O O . LEU A 1 157 ? 0.158 9.714 -7.632 1.00 42.94 157 LEU A O 1
ATOM 1236 N N . ARG A 1 158 ? -0.243 8.301 -9.337 1.00 43.41 158 ARG A N 1
ATOM 1237 C CA . ARG A 1 158 ? 0.787 8.876 -10.224 1.00 43.41 158 ARG A CA 1
ATOM 1238 C C . ARG A 1 158 ? 0.429 10.297 -10.701 1.00 43.41 158 ARG A C 1
ATOM 1240 O O . ARG A 1 158 ? 1.328 11.066 -11.028 1.00 43.41 158 ARG A O 1
ATOM 1247 N N . GLY A 1 159 ? -0.859 10.663 -10.676 1.00 36.56 159 GLY A N 1
ATOM 1248 C CA . GLY A 1 159 ? -1.358 11.997 -11.041 1.00 36.56 159 GLY A CA 1
ATOM 1249 C C . GLY A 1 159 ? -1.660 12.933 -9.861 1.00 36.56 159 GLY A C 1
ATOM 1250 O O . GLY A 1 159 ? -1.474 14.142 -9.981 1.00 36.56 159 GLY A O 1
ATOM 1251 N N . LYS A 1 160 ? -2.091 12.417 -8.698 1.00 41.28 160 LYS A N 1
ATOM 1252 C CA . LYS A 1 160 ? -2.594 13.275 -7.602 1.00 41.28 160 LYS A CA 1
ATOM 1253 C C . LYS A 1 160 ? -1.530 13.741 -6.598 1.00 41.28 160 LYS A C 1
ATOM 1255 O O . LYS A 1 160 ? -1.644 14.854 -6.087 1.00 41.28 160 LYS A O 1
ATOM 1260 N N . TYR A 1 161 ? -0.453 12.979 -6.378 1.00 42.72 161 TYR A N 1
ATOM 1261 C CA . TYR A 1 161 ? 0.596 13.331 -5.397 1.00 42.72 161 TYR A CA 1
ATOM 1262 C C . TYR A 1 161 ? 1.843 14.012 -5.988 1.00 42.72 161 TYR A C 1
ATOM 1264 O O . TYR A 1 161 ? 2.791 14.303 -5.264 1.00 42.72 161 TYR A O 1
ATOM 1272 N N . LYS A 1 162 ? 1.809 14.368 -7.279 1.00 43.53 162 LYS A N 1
ATOM 1273 C CA . LYS A 1 162 ? 2.689 15.399 -7.861 1.00 43.53 162 LYS A CA 1
ATOM 1274 C C . LYS A 1 162 ? 1.975 16.752 -8.008 1.00 43.53 162 LYS A C 1
ATOM 1276 O O . LYS A 1 162 ? 2.632 17.783 -7.976 1.00 43.53 162 LYS A O 1
ATOM 1281 N N . GLY A 1 163 ? 0.640 16.759 -8.091 1.00 36.97 163 GLY A N 1
ATOM 1282 C CA . GLY A 1 163 ? -0.159 17.955 -8.377 1.00 36.97 163 GLY A CA 1
ATOM 1283 C C . GLY A 1 163 ? -0.222 18.987 -7.249 1.00 36.97 163 GLY A C 1
ATOM 1284 O O . GLY A 1 163 ? -0.097 20.171 -7.525 1.00 36.97 163 GLY A O 1
ATOM 1285 N N . ARG A 1 164 ? -0.353 18.589 -5.974 1.00 44.81 164 ARG A N 1
ATOM 1286 C CA . ARG A 1 164 ? -0.509 19.585 -4.889 1.00 44.81 164 ARG A CA 1
ATOM 1287 C C . ARG A 1 164 ? 0.733 20.449 -4.663 1.00 44.81 164 ARG A C 1
ATOM 1289 O O . ARG A 1 164 ? 0.603 21.658 -4.555 1.00 44.81 164 ARG A O 1
ATOM 1296 N N . LYS A 1 165 ? 1.932 19.858 -4.705 1.00 45.88 165 LYS A N 1
ATOM 1297 C CA . LYS A 1 165 ? 3.184 20.621 -4.564 1.00 45.88 165 LYS A CA 1
ATOM 1298 C C . LYS A 1 165 ? 3.534 21.467 -5.791 1.00 45.88 165 LYS A C 1
ATOM 1300 O O . LYS A 1 165 ? 4.212 22.474 -5.645 1.00 45.88 165 LYS A O 1
ATOM 1305 N N . LEU A 1 166 ? 3.091 21.067 -6.985 1.00 45.19 166 LEU A N 1
ATOM 1306 C CA . LEU A 1 166 ? 3.373 21.792 -8.229 1.00 45.19 166 LEU A CA 1
ATOM 1307 C C . LEU A 1 166 ? 2.362 22.924 -8.468 1.00 45.19 166 LEU A C 1
ATOM 1309 O O . LEU A 1 166 ? 2.736 23.968 -8.983 1.00 45.19 166 LEU A O 1
ATOM 1313 N N . LEU A 1 167 ? 1.105 22.752 -8.044 1.00 45.94 167 LEU A N 1
ATOM 1314 C CA . LEU A 1 167 ? 0.084 23.801 -8.113 1.00 45.94 167 LEU A CA 1
ATOM 1315 C C . LEU A 1 167 ? 0.311 24.902 -7.070 1.00 45.94 167 LEU A C 1
ATOM 1317 O O . LEU A 1 167 ? 0.108 26.066 -7.396 1.00 45.94 167 LEU A O 1
ATOM 1321 N N . GLU A 1 168 ? 0.774 24.563 -5.862 1.00 49.22 168 GLU A N 1
ATOM 1322 C CA . GLU A 1 168 ? 1.173 25.568 -4.864 1.00 49.22 168 GLU A CA 1
ATOM 1323 C C . GLU A 1 168 ? 2.418 26.346 -5.327 1.00 49.22 168 GLU A C 1
ATOM 1325 O O . GLU A 1 168 ? 2.403 27.573 -5.311 1.00 49.22 168 GLU A O 1
ATOM 1330 N N . ALA A 1 169 ? 3.436 25.665 -5.872 1.00 50.31 169 ALA A N 1
ATOM 1331 C CA . ALA A 1 169 ? 4.634 26.324 -6.402 1.00 50.31 169 ALA A CA 1
ATOM 1332 C C . ALA A 1 169 ? 4.349 27.228 -7.624 1.00 50.31 169 ALA A C 1
ATOM 1334 O O . ALA A 1 169 ? 4.850 28.348 -7.687 1.00 50.31 169 ALA A O 1
ATOM 1335 N N . LEU A 1 170 ? 3.500 26.792 -8.567 1.00 48.03 170 LEU A N 1
ATOM 1336 C CA . LEU A 1 170 ? 3.113 27.603 -9.733 1.00 48.03 170 LEU A CA 1
ATOM 1337 C C . LEU A 1 170 ? 2.177 28.769 -9.369 1.00 48.03 170 LEU A C 1
ATOM 1339 O O . LEU A 1 170 ? 2.168 29.792 -10.057 1.00 48.03 170 LEU A O 1
ATOM 1343 N N . ALA A 1 171 ? 1.377 28.634 -8.305 1.00 54.41 171 ALA A N 1
ATOM 1344 C CA . ALA A 1 171 ? 0.558 29.728 -7.790 1.00 54.41 171 ALA A CA 1
ATOM 1345 C C . ALA A 1 171 ? 1.419 30.804 -7.110 1.00 54.41 171 ALA A C 1
ATOM 1347 O O . ALA A 1 171 ? 1.157 31.992 -7.301 1.00 54.41 171 ALA A O 1
ATOM 1348 N N . GLU A 1 172 ? 2.467 30.406 -6.382 1.00 56.31 172 GLU A N 1
ATOM 1349 C CA . GLU A 1 172 ? 3.431 31.322 -5.761 1.00 56.31 172 GLU A CA 1
ATOM 1350 C C . GLU A 1 172 ? 4.308 32.051 -6.793 1.00 56.31 172 GLU A C 1
ATOM 1352 O O . GLU A 1 172 ? 4.581 33.241 -6.635 1.00 56.31 172 GLU A O 1
ATOM 1357 N N . GLU A 1 173 ? 4.697 31.387 -7.885 1.00 56.03 173 GLU A N 1
ATOM 1358 C CA . GLU A 1 173 ? 5.495 31.991 -8.962 1.00 56.03 173 GLU A CA 1
ATOM 1359 C C . GLU A 1 173 ? 4.688 33.039 -9.757 1.00 56.03 173 GLU A C 1
ATOM 1361 O O . GLU A 1 173 ? 5.147 34.166 -9.951 1.00 56.03 173 GLU A O 1
ATOM 1366 N N . LYS A 1 174 ? 3.413 32.755 -10.070 1.00 55.22 174 LYS A N 1
ATOM 1367 C CA . LYS A 1 174 ? 2.501 33.725 -10.714 1.00 55.22 174 LYS A CA 1
ATOM 1368 C C . LYS A 1 174 ? 2.148 34.942 -9.853 1.00 55.22 174 LYS A C 1
ATOM 1370 O O . LYS A 1 174 ? 1.739 35.967 -10.399 1.00 55.22 174 LYS A O 1
ATOM 1375 N N . GLN A 1 175 ? 2.252 34.840 -8.527 1.00 54.28 175 GLN A N 1
ATOM 1376 C CA . GLN A 1 175 ? 2.048 35.980 -7.625 1.00 54.28 175 GLN A CA 1
ATOM 1377 C C . GLN A 1 175 ? 3.274 36.906 -7.584 1.00 54.28 175 GLN A C 1
ATOM 1379 O O . GLN A 1 175 ? 3.114 38.103 -7.361 1.00 54.28 175 GLN A O 1
ATOM 1384 N N . ARG A 1 176 ? 4.479 36.388 -7.860 1.00 57.53 176 ARG A N 1
ATOM 1385 C CA . ARG A 1 176 ? 5.716 37.186 -7.927 1.00 57.53 176 ARG A CA 1
ATOM 1386 C C . ARG A 1 176 ? 5.846 37.969 -9.234 1.00 57.53 176 ARG A C 1
ATOM 1388 O O . ARG A 1 176 ? 6.328 39.093 -9.210 1.00 57.53 176 ARG A O 1
ATOM 1395 N N . GLU A 1 177 ? 5.352 37.428 -10.346 1.00 53.22 177 GLU A N 1
ATOM 1396 C CA . GLU A 1 177 ? 5.413 38.094 -11.660 1.00 53.22 177 GLU A CA 1
ATOM 1397 C C . GLU A 1 177 ? 4.380 39.219 -11.850 1.00 53.22 177 GLU A C 1
ATOM 1399 O O . GLU A 1 177 ? 4.531 40.044 -12.742 1.00 53.22 177 GLU A O 1
ATOM 1404 N N . LYS A 1 178 ? 3.328 39.285 -11.022 1.00 52.75 178 LYS A N 1
ATOM 1405 C CA . LYS A 1 178 ? 2.317 40.363 -11.072 1.00 52.75 178 LYS A CA 1
ATOM 1406 C C . LYS A 1 178 ? 2.594 41.532 -10.120 1.00 52.75 178 LYS A C 1
ATOM 1408 O O . LYS A 1 178 ? 1.800 42.469 -10.079 1.00 52.75 178 LYS A O 1
ATOM 1413 N N . GLY A 1 179 ? 3.668 41.454 -9.336 1.00 54.44 179 GLY A N 1
ATOM 1414 C CA . GLY A 1 179 ? 4.041 42.451 -8.330 1.00 54.44 179 GLY A CA 1
ATOM 1415 C C . GLY A 1 179 ? 5.295 43.263 -8.661 1.00 54.44 179 GLY A C 1
ATOM 1416 O O . GLY A 1 179 ? 5.770 43.972 -7.778 1.00 54.44 179 GLY A O 1
ATOM 1417 N N . ASN A 1 180 ? 5.832 43.147 -9.880 1.00 44.06 180 ASN A N 1
ATOM 1418 C CA . ASN A 1 180 ? 6.993 43.902 -10.357 1.00 44.06 180 ASN A CA 1
ATOM 1419 C C . ASN A 1 180 ? 6.673 44.637 -11.659 1.00 44.06 180 ASN A C 1
ATOM 1421 O O . ASN A 1 180 ? 6.128 43.976 -12.570 1.00 44.06 180 ASN A O 1
#

Sequence (180 aa):
MKPIGVIHSSFTVSHHLAKLADVGLVTARAEGYYSVYELDRKALEATTRDLFSGERMAAAASGVDAEAYDHKIISDYSLPDGRLKTIPAQRKKLEAILRHVVKTFEPGVRYSEKQVNEILARFHADTATLRRELVGYGLMEREGGGGEYWRAEIHSLRGKYKGRKLLEALAEEKQREKGN

Radius of gyration: 25.47 Å; chains: 1; bounding box: 53×79×57 Å

pLDDT: mean 77.18, std 18.37, range [28.94, 95.25]

Foldseek 3Di:
DDDDDDDPPDDPVVVVLVVCVVQVQWPWDDDPPDIDIGGPPVSVVVVCCVCPPPVNVVVVVVVVVLVVVLVVLQVVQADPQSAGPDQDPDPSSNVSVLVVLLVVFDAPDKDFPVRQQVSCVSHPNPSVVSVVVCVVLVQKDADPVRGIIHGHDCVVVVPPVVPPVVVVVVVVVVVVVVPD